Protein AF-A0AAW2QUJ9-F1 (afdb_monomer_lite)

Sequence (59 aa):
MAEQREEAVVIVGAGPSGLATAACLHELSIPYTLLERQDCFAPLWQKFSYDRVHLHLSK

InterPro domains:
  IPR002938 FAD-binding domain [PF01494] (8-41)
  IPR036188 FAD/NAD(P)-binding domain superfamily [G3DSA:3.50.50.60] (1-59)
  IPR036188 FAD/NAD(P)-binding domain superfamily [SSF51905] (9-57)
  IPR050982 Auxin biosynthesis and cation transport [PTHR43539] (8-59)

Radius of gyration: 14.52 Å; chains: 1; bounding box: 36×32×27 Å

Foldseek 3Di:
DPPPDPQVEEQEALAPVSVVVVVVCVVVVRDYHYDYPDPDGNCCVVPVDDPPDDDPDDD

Structure (mmCIF, N/CA/C/O backbone):
data_AF-A0AAW2QUJ9-F1
#
_entry.id   AF-A0AAW2QUJ9-F1
#
loop_
_atom_site.group_PDB
_atom_site.id
_atom_site.type_symbol
_atom_site.label_atom_id
_atom_site.label_alt_id
_atom_site.label_comp_id
_atom_site.label_asym_id
_atom_site.label_entity_id
_atom_site.label_seq_id
_atom_site.pdbx_PDB_ins_code
_atom_site.Cartn_x
_atom_site.Cartn_y
_atom_site.Cartn_z
_atom_site.occupancy
_atom_site.B_iso_or_equiv
_atom_site.auth_seq_id
_atom_site.auth_comp_id
_atom_site.auth_asym_id
_atom_site.auth_atom_id
_atom_site.pdbx_PDB_model_num
ATOM 1 N N . MET A 1 1 ? -20.129 11.612 -11.038 1.00 35.88 1 MET A N 1
ATOM 2 C CA . MET A 1 1 ? -19.710 12.530 -9.962 1.00 35.88 1 MET A CA 1
ATOM 3 C C . MET A 1 1 ? -19.151 11.644 -8.870 1.00 35.88 1 MET A C 1
ATOM 5 O O . MET A 1 1 ? -19.866 10.742 -8.461 1.00 35.88 1 MET A O 1
ATOM 9 N N . ALA A 1 2 ? -17.862 11.757 -8.547 1.00 52.97 2 ALA A N 1
ATOM 10 C CA . ALA A 1 2 ? -17.261 10.903 -7.527 1.00 52.97 2 ALA A CA 1
ATOM 11 C C . ALA A 1 2 ? -17.844 11.310 -6.173 1.00 52.97 2 ALA A C 1
ATOM 13 O O . ALA A 1 2 ? -17.683 12.454 -5.753 1.00 52.97 2 ALA A O 1
ATOM 14 N N . GLU A 1 3 ? -18.584 10.401 -5.553 1.00 57.44 3 GLU A N 1
ATOM 15 C CA . GLU A 1 3 ? -19.092 10.568 -4.200 1.00 57.44 3 GLU A CA 1
ATOM 16 C C . GLU A 1 3 ? -17.875 10.595 -3.271 1.00 57.44 3 GLU A C 1
ATOM 18 O O . GLU A 1 3 ? -17.207 9.580 -3.071 1.00 57.44 3 GLU A O 1
ATOM 23 N N . GLN A 1 4 ? -17.503 11.789 -2.805 1.00 60.34 4 GLN A N 1
ATOM 24 C CA . GLN A 1 4 ? -16.419 11.951 -1.846 1.00 60.34 4 GLN A CA 1
ATOM 25 C C . GLN A 1 4 ? -16.929 11.438 -0.504 1.00 60.34 4 GLN A C 1
ATOM 27 O O . GLN A 1 4 ? -17.589 12.161 0.236 1.00 60.34 4 GLN A O 1
ATOM 32 N N . ARG A 1 5 ? -16.672 10.162 -0.211 1.00 65.06 5 ARG A N 1
ATOM 33 C CA . ARG A 1 5 ? -16.822 9.661 1.151 1.00 65.06 5 ARG A CA 1
ATOM 34 C C . ARG A 1 5 ? -15.762 10.349 2.005 1.00 65.06 5 ARG A C 1
ATOM 36 O O . ARG A 1 5 ? -14.571 10.198 1.741 1.00 65.06 5 ARG A O 1
ATOM 43 N N . GLU A 1 6 ? -16.193 11.114 3.004 1.00 62.81 6 GLU A N 1
ATOM 44 C CA . GLU A 1 6 ? -15.315 11.593 4.075 1.00 62.81 6 GLU A CA 1
ATOM 45 C C . GLU A 1 6 ? -14.900 10.393 4.930 1.00 62.81 6 GLU A C 1
ATOM 47 O O . GLU A 1 6 ? -15.458 10.116 5.990 1.00 62.81 6 GLU A O 1
ATOM 52 N N . GLU A 1 7 ? -13.950 9.610 4.430 1.00 69.62 7 GLU A N 1
ATOM 53 C CA . GLU A 1 7 ? -13.336 8.554 5.217 1.00 69.62 7 GLU A CA 1
ATOM 54 C C . GLU A 1 7 ? -12.223 9.167 6.060 1.00 69.62 7 GLU A C 1
ATOM 56 O O . GLU A 1 7 ? -11.335 9.854 5.555 1.00 69.62 7 GLU A O 1
ATOM 61 N N . ALA A 1 8 ? -12.286 8.929 7.371 1.00 85.69 8 ALA A N 1
ATOM 62 C CA . ALA A 1 8 ? -11.358 9.504 8.342 1.00 85.69 8 ALA A CA 1
ATOM 63 C C . ALA A 1 8 ? -9.890 9.120 8.074 1.00 85.69 8 ALA A C 1
ATOM 65 O O . ALA A 1 8 ? -8.978 9.783 8.568 1.00 85.69 8 ALA A O 1
ATOM 66 N N . VAL A 1 9 ? -9.659 8.053 7.302 1.00 95.25 9 VAL A N 1
ATOM 67 C CA . VAL A 1 9 ? -8.331 7.548 6.970 1.00 95.25 9 VAL A CA 1
ATOM 68 C C . VAL A 1 9 ? -8.211 7.301 5.470 1.00 95.25 9 VAL A C 1
ATOM 70 O O . VAL A 1 9 ? -8.970 6.533 4.880 1.00 95.25 9 VAL A O 1
ATOM 73 N N . VAL A 1 10 ? -7.193 7.911 4.866 1.00 96.44 10 VAL A N 1
ATOM 74 C CA . VAL A 1 10 ? -6.797 7.662 3.478 1.00 96.44 10 VAL A CA 1
ATOM 75 C C . VAL A 1 10 ? -5.397 7.060 3.475 1.00 96.44 10 VAL A C 1
ATOM 77 O O . VAL A 1 10 ? -4.438 7.683 3.928 1.00 96.44 10 VAL A O 1
ATOM 80 N N . ILE A 1 11 ? -5.278 5.845 2.950 1.00 96.75 11 ILE A N 1
ATOM 81 C CA . ILE A 1 11 ? -4.007 5.154 2.742 1.00 96.75 11 ILE A CA 1
ATOM 82 C C . ILE A 1 11 ? -3.581 5.376 1.293 1.00 96.75 11 ILE A C 1
ATOM 84 O O . ILE A 1 11 ? -4.300 5.018 0.361 1.00 96.75 11 ILE A O 1
ATOM 88 N N . VAL A 1 12 ? -2.388 5.936 1.095 1.00 96.81 12 VAL A N 1
ATOM 89 C CA . VAL A 1 12 ? -1.805 6.132 -0.237 1.00 96.81 12 VAL A CA 1
ATOM 90 C C . VAL A 1 12 ? -0.711 5.092 -0.470 1.00 96.81 12 VAL A C 1
ATOM 92 O O . VAL A 1 12 ? 0.321 5.098 0.198 1.00 96.81 12 VAL A O 1
ATOM 95 N N . GLY A 1 13 ? -0.944 4.218 -1.445 1.00 96.56 13 GLY A N 1
ATOM 96 C CA . GLY A 1 13 ? -0.080 3.116 -1.852 1.00 96.56 13 GLY A CA 1
ATOM 97 C C . GLY A 1 13 ? -0.575 1.759 -1.349 1.00 96.56 13 GLY A C 1
ATOM 98 O O . GLY A 1 13 ? -0.700 1.537 -0.150 1.00 96.56 13 GLY A O 1
ATOM 99 N N . ALA A 1 14 ? -0.766 0.808 -2.263 1.00 97.06 14 ALA A N 1
ATOM 100 C CA . ALA A 1 14 ? -1.072 -0.598 -1.988 1.00 97.06 14 ALA A CA 1
ATOM 101 C C . ALA A 1 14 ? 0.195 -1.470 -1.946 1.00 97.06 14 ALA A C 1
ATOM 103 O O . ALA A 1 14 ? 0.188 -2.619 -2.387 1.00 97.06 14 ALA A O 1
ATOM 104 N N . GLY A 1 15 ? 1.312 -0.929 -1.454 1.00 96.12 15 GLY A N 1
ATOM 105 C CA . GLY A 1 15 ? 2.506 -1.720 -1.145 1.00 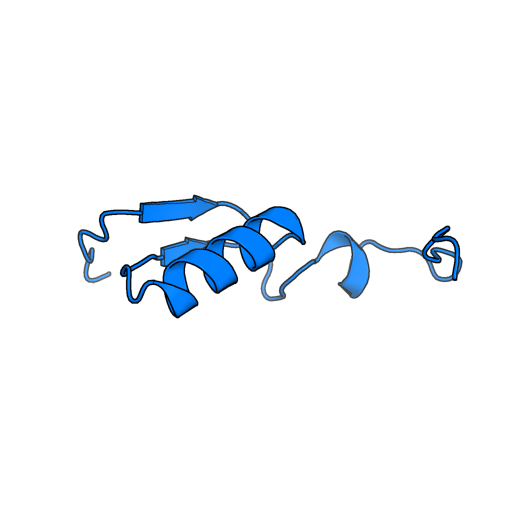96.12 15 GLY A CA 1
ATOM 106 C C . GLY A 1 15 ? 2.317 -2.599 0.102 1.00 96.12 15 GLY A C 1
ATOM 107 O O . GLY A 1 15 ? 1.261 -2.553 0.732 1.00 96.12 15 GLY A O 1
ATOM 108 N N . PRO A 1 16 ? 3.345 -3.360 0.521 1.00 95.69 16 PRO A N 1
ATOM 109 C CA . PRO A 1 16 ? 3.265 -4.199 1.720 1.00 95.69 16 PRO A CA 1
ATOM 110 C C . PRO A 1 16 ? 2.862 -3.419 2.979 1.00 95.69 16 PRO A C 1
ATOM 112 O O . PRO A 1 16 ? 2.018 -3.873 3.741 1.00 95.69 16 PRO A O 1
ATOM 115 N N . SER A 1 17 ? 3.418 -2.219 3.165 1.00 96.25 17 SER A N 1
ATOM 116 C CA . SER A 1 17 ? 3.089 -1.340 4.292 1.00 96.25 17 SER A CA 1
ATOM 117 C C . SER A 1 17 ? 1.647 -0.834 4.242 1.00 96.25 17 SER A C 1
ATOM 119 O O . SER A 1 17 ? 0.949 -0.893 5.246 1.00 96.25 17 SER A O 1
ATOM 121 N N . GLY A 1 18 ? 1.179 -0.371 3.081 1.00 97.19 18 GLY A N 1
ATOM 122 C CA . GLY A 1 18 ? -0.192 0.118 2.924 1.00 97.19 18 GLY A CA 1
ATOM 123 C C . GLY A 1 18 ? -1.234 -0.981 3.119 1.00 97.19 18 GLY A C 1
ATOM 124 O O . GLY A 1 18 ? -2.226 -0.766 3.811 1.00 97.19 18 GLY A O 1
ATOM 125 N N . LEU A 1 19 ? -0.970 -2.180 2.590 1.00 97.25 19 LEU A N 1
ATOM 126 C CA . LEU A 1 19 ? -1.813 -3.356 2.810 1.00 97.25 19 LEU A CA 1
ATOM 127 C C . LEU A 1 19 ? -1.811 -3.803 4.276 1.00 97.25 19 LEU A C 1
ATOM 129 O O . LEU A 1 19 ? -2.870 -4.139 4.796 1.00 97.25 19 LEU A O 1
ATOM 133 N N . ALA A 1 20 ? -0.660 -3.774 4.956 1.00 97.88 20 ALA A N 1
ATOM 134 C CA . ALA A 1 20 ? -0.588 -4.082 6.383 1.00 97.88 20 ALA A CA 1
ATOM 135 C C . ALA A 1 20 ? -1.424 -3.093 7.211 1.00 97.88 20 ALA A C 1
ATOM 137 O O . ALA A 1 20 ? -2.229 -3.513 8.037 1.00 97.88 20 ALA A O 1
ATOM 138 N N . THR A 1 21 ? -1.314 -1.790 6.936 1.00 97.62 21 THR A N 1
ATOM 139 C CA . THR A 1 21 ? -2.143 -0.766 7.590 1.00 97.62 21 THR A CA 1
ATOM 140 C C . THR A 1 21 ? -3.632 -0.987 7.319 1.00 97.62 21 THR A C 1
ATOM 142 O O . THR A 1 21 ? -4.435 -0.947 8.247 1.00 97.62 21 THR A O 1
ATOM 145 N N . ALA A 1 22 ? -4.004 -1.257 6.066 1.00 97.50 22 ALA A N 1
ATOM 146 C CA . ALA A 1 22 ? -5.382 -1.538 5.672 1.00 97.50 22 ALA A CA 1
ATOM 147 C C . ALA A 1 22 ? -5.955 -2.763 6.404 1.00 97.50 22 ALA A C 1
ATOM 149 O O . ALA A 1 22 ? -7.083 -2.715 6.892 1.00 97.50 22 ALA A O 1
ATOM 150 N N . ALA A 1 23 ? -5.167 -3.834 6.536 1.00 98.00 23 ALA A N 1
ATOM 151 C CA . ALA A 1 23 ? -5.548 -5.021 7.296 1.00 98.00 23 ALA A CA 1
ATOM 152 C C . ALA A 1 23 ? -5.789 -4.690 8.776 1.00 98.00 23 ALA A C 1
ATOM 154 O O . ALA A 1 23 ? -6.843 -5.025 9.308 1.00 98.00 23 ALA A O 1
ATOM 155 N N . CYS A 1 24 ? -4.878 -3.951 9.417 1.00 97.94 24 CYS A N 1
ATOM 156 C CA . CYS A 1 24 ? -5.045 -3.544 10.813 1.00 97.94 24 CYS A CA 1
ATOM 157 C C . CYS A 1 24 ? -6.289 -2.665 11.026 1.00 97.94 24 CYS A C 1
ATOM 159 O O . CYS A 1 24 ? -7.031 -2.864 11.984 1.00 97.94 24 CYS A O 1
ATOM 161 N N . LEU A 1 25 ? -6.557 -1.702 10.138 1.00 97.19 25 LEU A N 1
ATOM 162 C CA . LEU A 1 25 ? -7.764 -0.870 10.234 1.00 97.19 25 LEU A CA 1
ATOM 163 C C . LEU A 1 25 ? -9.039 -1.683 10.001 1.00 97.19 25 LEU A C 1
ATOM 165 O O . LEU A 1 25 ? -10.044 -1.448 10.670 1.00 97.19 25 LEU A O 1
ATOM 169 N N . HIS A 1 26 ? -8.987 -2.654 9.087 1.00 96.50 26 HIS A N 1
ATOM 170 C CA . HIS A 1 26 ? -10.094 -3.565 8.826 1.00 96.50 26 HIS A CA 1
ATOM 171 C C . HIS A 1 26 ? -10.432 -4.414 10.058 1.00 96.50 26 HIS A C 1
ATOM 173 O O . HIS A 1 26 ? -11.598 -4.483 10.439 1.00 96.50 26 HIS A O 1
ATOM 179 N N . GLU A 1 27 ? -9.426 -4.989 10.726 1.00 98.19 27 GLU A N 1
ATOM 180 C CA . GLU A 1 27 ? -9.601 -5.740 11.980 1.00 98.19 27 GLU A CA 1
ATOM 181 C C . GLU A 1 27 ? -10.224 -4.882 13.090 1.00 98.19 27 GLU A C 1
ATOM 183 O O . GLU A 1 27 ? -11.048 -5.360 13.868 1.00 98.19 27 GLU A O 1
ATOM 188 N N . LEU A 1 28 ? -9.887 -3.592 13.129 1.00 97.19 28 LEU A N 1
ATOM 189 C CA . LEU A 1 28 ? -10.441 -2.625 14.079 1.00 97.19 28 LEU A CA 1
ATOM 190 C C . LEU A 1 28 ? -11.792 -2.030 13.646 1.00 97.19 28 LEU A C 1
ATOM 192 O O . LEU A 1 28 ? -12.332 -1.183 14.355 1.00 97.19 28 LEU A O 1
ATOM 196 N N . SER A 1 29 ? -12.355 -2.456 12.508 1.00 96.06 29 SER A N 1
ATOM 197 C CA . SER A 1 29 ? -13.599 -1.911 11.937 1.00 96.06 29 SER A CA 1
ATOM 198 C C . SER A 1 29 ? -13.566 -0.392 11.700 1.00 96.06 29 SER A C 1
ATOM 200 O O . SER A 1 29 ? -14.597 0.280 11.757 1.00 96.06 29 SER A O 1
ATOM 202 N N . ILE A 1 30 ? -12.384 0.162 11.425 1.00 94.56 30 ILE A N 1
ATOM 203 C CA . ILE A 1 30 ? -12.203 1.581 11.109 1.00 94.56 30 ILE A CA 1
ATOM 204 C C . ILE A 1 30 ? -12.363 1.755 9.591 1.00 94.56 30 ILE A C 1
ATOM 206 O O . ILE A 1 30 ? -11.658 1.079 8.841 1.00 94.56 30 ILE A O 1
ATOM 210 N N . PRO A 1 31 ? -13.258 2.634 9.103 1.00 94.44 31 PRO A N 1
ATOM 211 C CA . PRO A 1 31 ? -13.418 2.877 7.670 1.00 94.44 31 PRO A C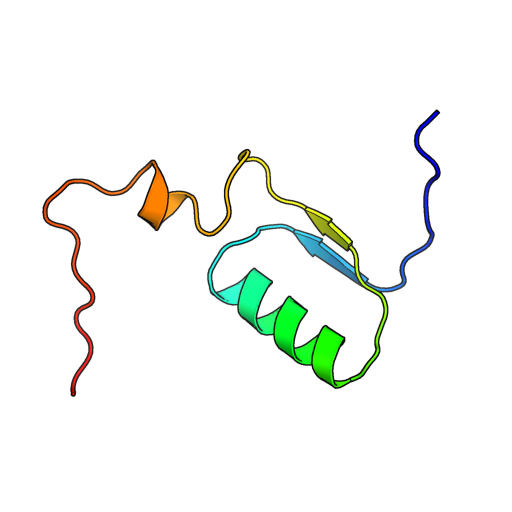A 1
ATOM 212 C C . PRO A 1 31 ? -12.186 3.584 7.084 1.00 94.44 31 PRO A C 1
ATOM 214 O O . PRO A 1 31 ? -11.682 4.546 7.669 1.00 94.44 31 PRO A O 1
ATOM 217 N N . TYR A 1 32 ? -11.713 3.118 5.925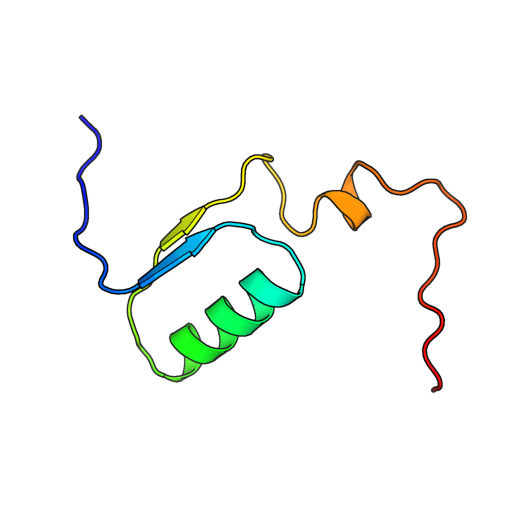 1.00 95.44 32 TYR A N 1
ATOM 218 C CA . TYR A 1 32 ? -10.558 3.684 5.229 1.00 95.44 32 TYR A CA 1
ATOM 219 C C . TYR A 1 32 ? -10.638 3.502 3.712 1.00 95.44 32 TYR A C 1
ATOM 221 O O . TYR A 1 32 ? -11.151 2.495 3.215 1.00 95.44 32 TYR A O 1
ATOM 229 N N . THR A 1 33 ? -10.031 4.445 2.988 1.00 95.94 33 THR A N 1
ATOM 230 C CA . THR A 1 33 ? -9.886 4.386 1.531 1.00 95.94 33 THR A CA 1
ATOM 231 C C . THR A 1 33 ? -8.434 4.079 1.229 1.00 95.94 33 THR A C 1
ATOM 233 O O . THR A 1 33 ? -7.538 4.774 1.705 1.00 95.94 33 THR A O 1
ATOM 236 N N . LEU A 1 34 ? -8.186 3.065 0.405 1.00 95.25 34 LEU A N 1
ATOM 237 C CA . LEU A 1 34 ? -6.850 2.724 -0.070 1.00 95.25 34 LEU A CA 1
ATOM 238 C C . LEU A 1 34 ? -6.721 3.087 -1.550 1.00 95.25 34 LEU A C 1
ATOM 240 O O . LEU A 1 34 ? -7.466 2.587 -2.390 1.00 95.25 34 LEU A O 1
ATOM 244 N N . LEU A 1 35 ? -5.768 3.962 -1.862 1.00 95.88 35 LEU A N 1
ATOM 245 C CA . LEU A 1 35 ? -5.507 4.450 -3.212 1.00 95.88 35 LEU A CA 1
ATOM 246 C C . LEU A 1 35 ? -4.179 3.894 -3.716 1.00 95.88 35 LEU A C 1
ATOM 248 O O . LEU A 1 35 ? -3.142 4.114 -3.098 1.00 95.88 35 LEU A O 1
ATOM 252 N N . GLU A 1 36 ? -4.186 3.235 -4.869 1.00 96.31 36 GLU A N 1
ATOM 253 C CA . GLU A 1 36 ? -2.973 2.820 -5.574 1.00 96.31 36 GLU A CA 1
ATOM 254 C C . GLU A 1 36 ? -2.966 3.417 -6.975 1.00 96.31 36 GLU A C 1
ATOM 256 O O . GLU A 1 3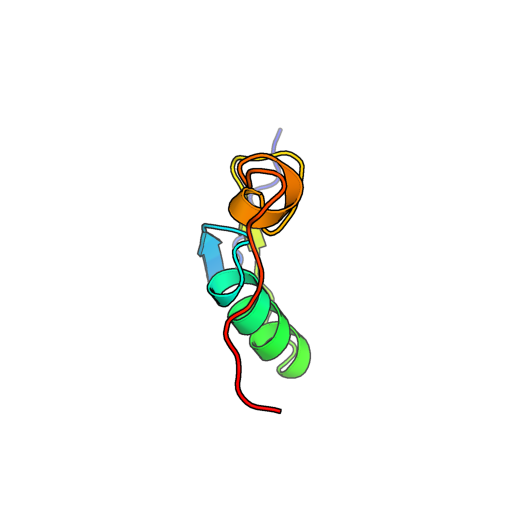6 ? -3.996 3.524 -7.636 1.00 96.31 36 GLU A O 1
ATOM 261 N N . ARG A 1 37 ? -1.784 3.846 -7.419 1.00 95.31 37 ARG A N 1
ATOM 262 C CA . ARG A 1 37 ? -1.596 4.425 -8.748 1.00 95.31 37 ARG A CA 1
ATOM 263 C C . ARG A 1 37 ? -1.736 3.361 -9.833 1.00 95.31 37 ARG A C 1
ATOM 265 O O . ARG A 1 37 ? -2.093 3.680 -10.961 1.00 95.31 37 ARG A O 1
ATOM 272 N N . GLN A 1 38 ? -1.331 2.133 -9.532 1.00 96.25 38 GLN A N 1
ATOM 273 C CA . GLN A 1 38 ? -1.458 0.997 -10.435 1.00 96.25 38 GLN A CA 1
ATOM 274 C C . GLN A 1 38 ? -2.819 0.304 -10.276 1.00 96.25 38 GLN A C 1
ATOM 276 O O . GLN A 1 38 ? -3.465 0.356 -9.239 1.00 96.25 38 GLN A O 1
ATOM 281 N N . ASP A 1 39 ? -3.217 -0.407 -11.316 1.00 95.31 39 ASP A N 1
ATOM 282 C CA . ASP A 1 39 ? -4.357 -1.334 -11.404 1.00 95.31 39 ASP A CA 1
ATOM 283 C C . ASP A 1 39 ? -4.141 -2.665 -10.645 1.00 95.31 39 ASP A C 1
ATOM 285 O O . ASP A 1 39 ? -4.910 -3.609 -10.811 1.00 95.31 39 ASP A O 1
ATOM 289 N N . CYS A 1 40 ? -3.081 -2.778 -9.841 1.00 94.12 40 CYS A N 1
ATOM 290 C CA . CYS A 1 40 ? -2.768 -3.959 -9.040 1.00 94.12 40 CYS A CA 1
ATOM 291 C C . CYS A 1 40 ? -2.163 -3.559 -7.692 1.00 94.12 40 CYS A C 1
ATOM 293 O O . CYS A 1 40 ? -1.562 -2.493 -7.549 1.00 94.12 40 CYS A O 1
ATOM 295 N N . PHE A 1 41 ? -2.294 -4.442 -6.705 1.00 93.94 41 PHE A N 1
ATOM 296 C CA . PHE A 1 41 ? -1.628 -4.285 -5.416 1.00 93.94 41 PHE A CA 1
ATOM 297 C C . PHE A 1 41 ? -0.153 -4.691 -5.507 1.00 93.94 41 PHE A C 1
ATOM 299 O O . PHE A 1 41 ? 0.243 -5.458 -6.378 1.00 93.94 41 PHE A O 1
ATOM 306 N N . ALA A 1 42 ? 0.675 -4.198 -4.589 1.00 94.12 42 ALA A N 1
ATOM 307 C CA . ALA A 1 42 ? 2.109 -4.474 -4.534 1.00 94.12 42 ALA A CA 1
ATOM 308 C C . ALA A 1 42 ? 2.789 -4.448 -5.928 1.00 94.12 42 ALA A C 1
ATOM 310 O O . ALA A 1 42 ? 3.480 -5.403 -6.295 1.00 94.12 42 ALA A O 1
ATOM 311 N N . PRO A 1 43 ? 2.616 -3.379 -6.732 1.00 94.19 43 PRO A N 1
ATOM 312 C CA . PRO A 1 43 ? 2.996 -3.379 -8.148 1.00 94.19 43 PRO A CA 1
ATOM 313 C C . PRO A 1 43 ? 4.498 -3.567 -8.389 1.00 94.19 43 PRO A C 1
ATOM 315 O O . PRO A 1 43 ? 4.897 -4.060 -9.442 1.00 94.19 43 PRO A O 1
ATOM 318 N N . LEU A 1 44 ? 5.343 -3.224 -7.409 1.00 92.81 44 LEU A N 1
ATOM 319 C CA . LEU A 1 44 ? 6.777 -3.525 -7.455 1.00 92.81 44 LEU A CA 1
ATOM 320 C C . LEU A 1 44 ? 7.062 -5.026 -7.561 1.00 92.81 44 LEU A C 1
ATOM 322 O O . LEU A 1 44 ? 8.037 -5.399 -8.194 1.00 92.81 44 LEU A O 1
ATOM 326 N N . TRP A 1 45 ? 6.207 -5.868 -6.985 1.00 92.50 45 TRP A N 1
ATOM 327 C CA . TRP A 1 45 ? 6.315 -7.322 -7.064 1.00 92.50 45 TRP A CA 1
ATOM 328 C C . TRP A 1 45 ? 5.591 -7.884 -8.288 1.00 92.50 45 TRP A C 1
ATOM 330 O O . TRP A 1 45 ? 6.112 -8.782 -8.936 1.00 92.50 45 TRP A O 1
ATOM 340 N N . GLN A 1 46 ? 4.412 -7.351 -8.626 1.00 92.56 46 GLN A N 1
ATOM 341 C CA . GLN A 1 46 ? 3.594 -7.907 -9.713 1.00 92.56 46 GLN A CA 1
ATOM 342 C C . GLN A 1 46 ? 4.012 -7.451 -11.116 1.00 92.56 46 GLN A C 1
ATOM 344 O O . GLN A 1 46 ? 3.848 -8.203 -12.071 1.00 92.56 46 GLN A O 1
ATOM 349 N N . LYS A 1 47 ? 4.502 -6.214 -11.261 1.00 94.69 47 LYS A N 1
ATOM 350 C CA . LYS A 1 47 ? 4.733 -5.580 -12.572 1.00 94.69 47 LYS A CA 1
ATOM 351 C C . LYS A 1 47 ? 6.156 -5.092 -12.789 1.00 94.69 47 LYS A C 1
ATOM 353 O O . LYS A 1 47 ? 6.638 -5.124 -13.914 1.00 94.69 47 LYS A O 1
ATOM 358 N N . PHE A 1 48 ? 6.810 -4.608 -11.736 1.00 94.00 48 PHE A N 1
ATOM 359 C CA . PHE A 1 48 ? 8.118 -3.948 -11.843 1.00 94.00 48 PHE A CA 1
ATOM 360 C C . PHE A 1 48 ? 9.263 -4.756 -11.217 1.00 94.00 48 PHE A C 1
ATOM 362 O O . PHE A 1 48 ? 10.361 -4.235 -11.023 1.00 94.00 48 PHE A O 1
ATOM 369 N N . SER A 1 49 ? 9.007 -6.028 -10.919 1.00 93.44 49 SER A N 1
ATOM 370 C CA . SER A 1 49 ? 10.001 -7.004 -10.484 1.00 93.44 49 SER A CA 1
ATOM 371 C C . SER A 1 49 ? 10.618 -7.665 -11.710 1.00 93.44 49 SER A C 1
ATOM 373 O O . SER A 1 49 ? 9.902 -8.052 -12.629 1.00 93.44 49 SER A O 1
ATOM 375 N N . TYR A 1 50 ? 11.937 -7.840 -11.711 1.00 94.00 50 TYR A N 1
ATOM 376 C CA . TYR A 1 50 ? 12.604 -8.704 -12.685 1.00 94.00 50 TYR A CA 1
ATOM 377 C C . TYR A 1 50 ? 12.552 -10.166 -12.224 1.00 94.00 50 TYR A C 1
ATOM 379 O O . TYR A 1 50 ? 12.430 -10.446 -11.033 1.00 94.00 50 TYR A O 1
ATOM 387 N N . ASP A 1 51 ? 12.718 -11.105 -13.153 1.00 91.94 51 ASP A N 1
ATOM 388 C CA . ASP A 1 51 ? 12.482 -12.544 -12.934 1.00 91.94 51 ASP A CA 1
ATOM 389 C C . ASP A 1 51 ? 13.305 -13.195 -11.809 1.00 91.94 51 ASP A C 1
ATOM 391 O O . ASP A 1 51 ? 12.989 -14.295 -11.363 1.00 91.94 51 ASP A O 1
ATOM 395 N N . ARG A 1 52 ? 14.384 -12.548 -11.357 1.00 93.88 52 ARG A N 1
ATOM 396 C CA . ARG A 1 52 ? 15.306 -13.081 -10.340 1.00 93.88 52 ARG A CA 1
ATOM 397 C C . ARG A 1 52 ? 15.133 -12.444 -8.957 1.00 93.88 52 ARG A C 1
ATOM 399 O O . ARG A 1 52 ? 15.952 -12.694 -8.074 1.00 93.88 52 ARG A O 1
ATOM 406 N N . VAL A 1 53 ? 14.125 -11.591 -8.756 1.00 92.62 53 VAL A N 1
ATOM 407 C CA . VAL A 1 53 ? 13.804 -11.069 -7.421 1.00 92.62 53 VAL A CA 1
ATOM 408 C C . VAL A 1 53 ? 13.224 -12.185 -6.559 1.00 92.62 53 VAL A C 1
ATOM 410 O O . VAL A 1 53 ? 12.258 -12.851 -6.925 1.00 92.62 53 VAL A O 1
ATOM 413 N N . HIS A 1 54 ? 13.801 -12.350 -5.372 1.00 89.81 54 HIS A N 1
ATOM 414 C CA . HIS A 1 54 ? 13.342 -13.292 -4.361 1.00 89.81 54 HIS A CA 1
ATOM 415 C C . HIS A 1 54 ? 13.453 -12.657 -2.974 1.00 89.81 54 HIS A C 1
ATOM 417 O O . HIS A 1 54 ? 14.312 -11.807 -2.728 1.00 89.81 54 HIS A O 1
ATOM 423 N N . LEU A 1 55 ? 12.584 -13.076 -2.055 1.00 91.12 55 LEU A N 1
ATOM 424 C CA . LEU A 1 55 ? 12.642 -12.651 -0.659 1.00 91.12 55 LEU A CA 1
ATOM 425 C C . LEU A 1 55 ? 13.854 -13.287 0.029 1.00 91.12 55 LEU A C 1
ATOM 427 O O . LEU A 1 55 ? 13.953 -14.509 0.116 1.00 91.12 55 LEU A O 1
ATOM 431 N N . HIS A 1 56 ? 14.751 -12.457 0.558 1.00 90.62 56 HIS A N 1
ATOM 432 C CA . HIS A 1 56 ? 15.857 -12.907 1.401 1.00 90.62 56 HIS A CA 1
ATOM 433 C C . HIS A 1 56 ? 15.435 -12.869 2.874 1.00 90.62 56 HIS A C 1
ATOM 435 O O . HIS A 1 56 ? 15.883 -12.023 3.645 1.00 90.62 56 HIS A O 1
ATOM 441 N N . LEU A 1 57 ? 14.501 -13.747 3.235 1.00 87.06 57 LEU A N 1
ATOM 442 C CA . LEU A 1 57 ? 14.016 -13.891 4.605 1.00 87.06 57 LEU A CA 1
ATOM 443 C C . LEU A 1 57 ? 14.511 -15.218 5.179 1.00 87.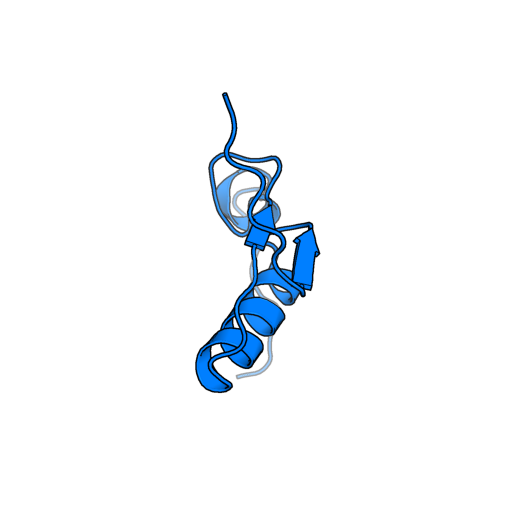06 57 LEU A C 1
ATOM 445 O O . LEU A 1 57 ? 14.431 -16.256 4.519 1.00 87.06 57 LEU A O 1
ATOM 449 N N . SER A 1 58 ? 15.023 -15.173 6.408 1.00 82.94 58 SER A N 1
ATOM 450 C CA . SER A 1 58 ? 15.295 -16.366 7.210 1.00 82.94 58 SER A CA 1
ATOM 451 C C . SER A 1 58 ? 13.999 -17.164 7.377 1.00 82.94 58 SER A C 1
ATOM 453 O O . SER A 1 58 ? 12.949 -16.567 7.618 1.00 82.94 58 SER A O 1
ATOM 455 N N . LYS A 1 59 ? 14.076 -18.492 7.237 1.00 62.84 59 LYS A N 1
ATO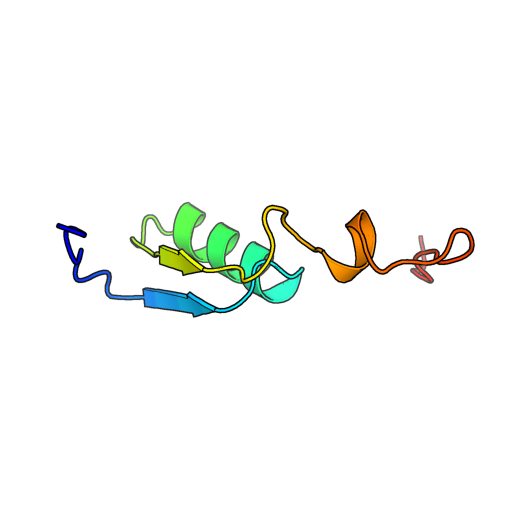M 456 C CA . LYS A 1 59 ? 12.976 -19.392 7.609 1.00 62.84 59 LYS A CA 1
ATOM 457 C C . LYS A 1 59 ? 12.735 -19.388 9.112 1.00 62.84 59 LYS A C 1
ATOM 459 O O . LYS A 1 59 ? 13.737 -19.265 9.852 1.00 62.84 59 LYS A O 1
#

pLDDT: mean 89.71, std 13.23, range [35.88, 98.19]

Secondary structure (DSSP, 8-state):
-------SEEEE--SHHHHHHHHHHHHTT--EEEE-SSSSSSHHHHTS--TT-------

Organism: NCBI:txid2727405